Protein AF-A0A2U2CHU4-F1 (afdb_monomer_lite)

Structure (mmCIF, N/CA/C/O backbone):
data_AF-A0A2U2CHU4-F1
#
_entry.id   AF-A0A2U2CHU4-F1
#
loop_
_atom_site.group_PDB
_atom_site.id
_atom_site.type_symbol
_atom_site.label_atom_id
_atom_site.label_alt_id
_atom_site.label_comp_id
_atom_site.label_asym_id
_atom_site.label_entity_id
_atom_site.label_seq_id
_atom_site.pdbx_PDB_ins_code
_atom_site.Cartn_x
_atom_site.Cartn_y
_atom_site.Cartn_z
_atom_site.occupancy
_atom_site.B_iso_or_equiv
_atom_site.auth_seq_id
_atom_site.auth_comp_id
_atom_site.auth_asym_id
_atom_site.auth_atom_id
_atom_site.pdbx_PDB_model_num
ATOM 1 N N . MET A 1 1 ? 10.342 -3.846 -28.878 1.00 68.75 1 MET A N 1
ATOM 2 C CA . MET A 1 1 ? 9.839 -3.277 -27.609 1.00 68.75 1 MET A CA 1
ATOM 3 C C . MET A 1 1 ? 10.617 -3.925 -26.483 1.00 68.75 1 MET A C 1
ATOM 5 O O . MET A 1 1 ? 10.713 -5.144 -26.487 1.00 68.75 1 MET A O 1
ATOM 9 N N . ALA A 1 2 ? 11.213 -3.141 -25.588 1.00 87.69 2 ALA A N 1
ATOM 10 C CA . ALA A 1 2 ? 11.799 -3.690 -24.370 1.00 87.69 2 ALA A CA 1
ATOM 11 C C . ALA A 1 2 ? 10.689 -3.832 -23.323 1.00 87.69 2 ALA A C 1
ATOM 13 O O . ALA A 1 2 ? 9.893 -2.907 -23.147 1.00 87.69 2 ALA A O 1
ATOM 14 N N . TYR A 1 3 ? 10.608 -4.990 -22.671 1.00 94.62 3 TYR A N 1
ATOM 15 C CA . TYR A 1 3 ? 9.757 -5.146 -21.498 1.00 94.62 3 TYR A CA 1
ATOM 16 C C . TYR A 1 3 ? 10.348 -4.329 -20.353 1.00 94.62 3 TYR A C 1
ATOM 18 O O . TYR A 1 3 ? 11.568 -4.288 -20.185 1.00 94.62 3 TYR A O 1
ATOM 26 N N . LYS A 1 4 ? 9.479 -3.671 -19.587 1.00 97.12 4 LYS A N 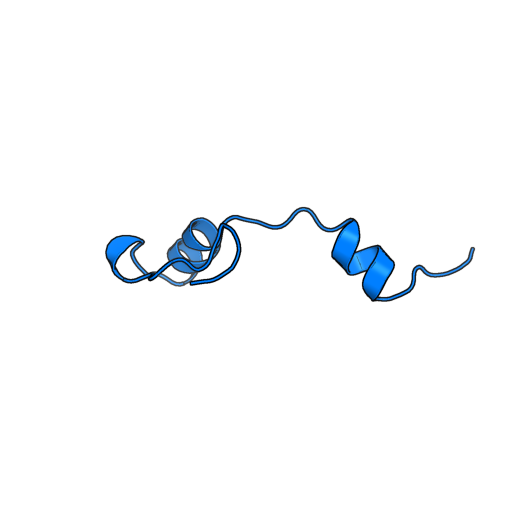1
ATOM 27 C CA . LYS A 1 4 ? 9.891 -2.986 -18.363 1.00 97.12 4 LYS A CA 1
ATOM 28 C C . LYS A 1 4 ? 10.376 -4.014 -17.349 1.00 97.12 4 LYS A C 1
ATOM 30 O O . LYS A 1 4 ? 9.837 -5.117 -17.277 1.00 97.12 4 LYS A O 1
ATOM 35 N N . THR A 1 5 ? 11.372 -3.632 -16.568 1.00 97.94 5 THR A N 1
ATOM 36 C CA . THR A 1 5 ? 11.802 -4.390 -15.393 1.00 97.94 5 THR A CA 1
ATOM 37 C C . THR A 1 5 ? 10.707 -4.386 -14.327 1.00 97.94 5 THR A C 1
ATOM 39 O O . THR A 1 5 ? 9.881 -3.471 -14.265 1.00 97.94 5 THR A O 1
ATOM 42 N N . ASP A 1 6 ? 10.732 -5.368 -13.428 1.00 97.88 6 ASP A N 1
ATOM 43 C CA . ASP A 1 6 ? 9.747 -5.470 -12.345 1.00 97.88 6 ASP A CA 1
ATOM 44 C C . ASP A 1 6 ? 9.691 -4.199 -11.479 1.00 97.88 6 ASP A C 1
ATOM 46 O O . ASP A 1 6 ? 8.614 -3.754 -11.079 1.00 97.88 6 ASP A O 1
ATOM 50 N N . ILE A 1 7 ? 10.842 -3.557 -11.235 1.00 98.06 7 ILE A N 1
ATOM 51 C CA . ILE A 1 7 ? 10.907 -2.324 -10.441 1.00 98.06 7 ILE A CA 1
ATOM 52 C C . ILE A 1 7 ? 10.325 -1.114 -11.180 1.00 98.06 7 ILE A C 1
ATOM 54 O O . ILE A 1 7 ? 9.715 -0.252 -10.548 1.00 98.06 7 ILE A O 1
ATOM 58 N N . GLU A 1 8 ? 10.481 -1.036 -12.503 1.00 98.12 8 GLU A N 1
ATOM 59 C CA . GLU A 1 8 ? 9.855 0.016 -13.312 1.00 98.12 8 GLU A CA 1
ATOM 60 C C . GLU A 1 8 ? 8.334 -0.128 -13.286 1.00 98.12 8 GLU A C 1
ATOM 62 O O . GLU A 1 8 ? 7.630 0.852 -13.045 1.00 98.12 8 GLU A O 1
ATOM 67 N N . ILE A 1 9 ? 7.829 -1.358 -13.424 1.00 97.75 9 ILE A N 1
ATOM 68 C CA . ILE A 1 9 ? 6.395 -1.653 -13.316 1.00 97.75 9 ILE A CA 1
ATOM 69 C C . ILE A 1 9 ? 5.872 -1.259 -11.927 1.00 97.75 9 ILE A C 1
ATOM 71 O O . ILE A 1 9 ? 4.861 -0.564 -11.818 1.00 97.75 9 ILE A O 1
ATOM 75 N N . ALA A 1 10 ? 6.573 -1.649 -10.858 1.00 97.44 10 ALA A N 1
ATOM 76 C CA . ALA A 1 10 ? 6.164 -1.350 -9.487 1.00 97.44 10 ALA A CA 1
ATOM 77 C C . ALA A 1 10 ? 6.162 0.157 -9.169 1.00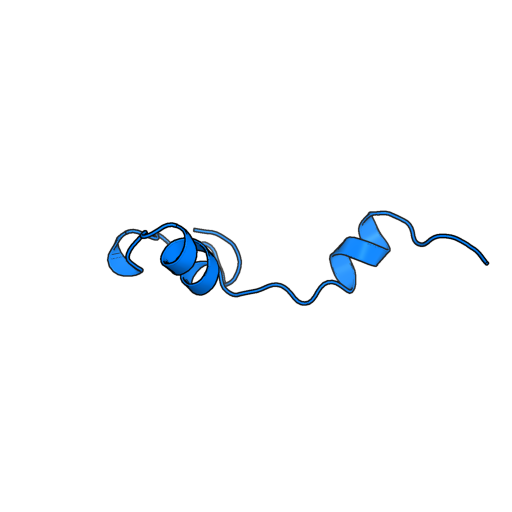 97.44 10 ALA A C 1
ATOM 79 O O . ALA A 1 10 ? 5.292 0.626 -8.433 1.00 97.44 10 ALA A O 1
ATOM 80 N N . ARG A 1 11 ? 7.115 0.925 -9.717 1.00 97.56 11 ARG A N 1
ATOM 81 C CA . ARG A 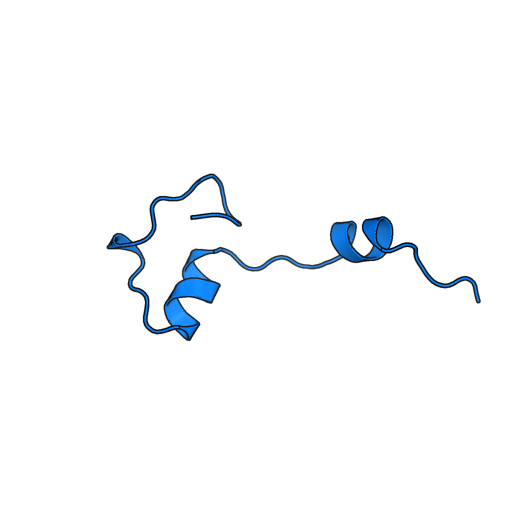1 11 ? 7.196 2.385 -9.526 1.00 97.56 11 ARG A CA 1
ATOM 82 C C . ARG A 1 11 ? 6.093 3.140 -10.257 1.00 97.56 11 ARG A C 1
ATOM 84 O O . ARG A 1 11 ? 5.606 4.139 -9.740 1.00 97.56 11 ARG A O 1
ATOM 91 N N . GLU A 1 12 ? 5.705 2.676 -11.439 1.00 97.94 12 GLU A N 1
ATOM 92 C CA . GLU A 1 12 ? 4.639 3.300 -12.228 1.00 97.94 12 GLU A CA 1
ATOM 93 C C . GLU A 1 12 ? 3.227 2.918 -11.760 1.00 97.94 12 GLU A C 1
ATOM 95 O O . GLU A 1 12 ? 2.248 3.579 -12.119 1.00 97.94 12 GLU A O 1
ATOM 100 N N . ALA A 1 13 ? 3.098 1.857 -10.961 1.00 97.62 13 ALA A N 1
ATOM 101 C CA . ALA A 1 13 ? 1.812 1.391 -10.471 1.00 97.62 13 ALA A CA 1
ATOM 102 C C . ALA A 1 13 ? 1.100 2.453 -9.613 1.00 97.62 13 ALA A C 1
ATOM 104 O O . ALA A 1 13 ? 1.643 3.000 -8.650 1.00 97.62 13 ALA A O 1
ATOM 105 N N . LYS A 1 14 ? -0.182 2.691 -9.913 1.00 97.12 14 LYS A N 1
ATOM 106 C CA . LYS A 1 14 ? -1.063 3.531 -9.091 1.00 97.12 14 LYS A CA 1
ATOM 107 C C . LYS A 1 14 ? -1.527 2.742 -7.869 1.00 97.12 14 LYS A C 1
ATOM 109 O O . LYS A 1 14 ? -2.529 2.028 -7.923 1.00 97.12 14 LYS A O 1
ATOM 114 N N . LYS A 1 15 ? -0.767 2.845 -6.780 1.00 96.00 15 LYS A N 1
ATOM 115 C CA . LYS A 1 15 ? -1.087 2.189 -5.507 1.00 96.00 15 LYS A CA 1
ATOM 116 C C . LYS A 1 15 ? -2.398 2.726 -4.932 1.00 96.00 15 LYS A C 1
ATOM 118 O O . LYS A 1 15 ? -2.651 3.928 -4.972 1.00 96.00 15 LYS A O 1
ATOM 123 N N . LYS A 1 16 ? -3.218 1.823 -4.397 1.00 96.69 16 LYS A N 1
ATOM 124 C CA . LYS A 1 16 ? -4.409 2.182 -3.619 1.00 96.69 16 LYS A CA 1
ATOM 125 C C . LYS A 1 16 ? -4.030 2.365 -2.148 1.00 96.69 16 LYS A C 1
ATOM 127 O O . LYS A 1 16 ? -3.112 1.677 -1.697 1.00 96.69 16 LYS A O 1
ATOM 132 N N . PRO A 1 17 ? -4.719 3.245 -1.406 1.00 97.62 17 PRO A N 1
ATOM 133 C CA . PRO A 1 17 ? -4.601 3.310 0.043 1.00 97.62 17 PRO A CA 1
ATOM 134 C C . PRO A 1 17 ? -4.897 1.954 0.686 1.00 97.62 17 PRO A C 1
ATOM 1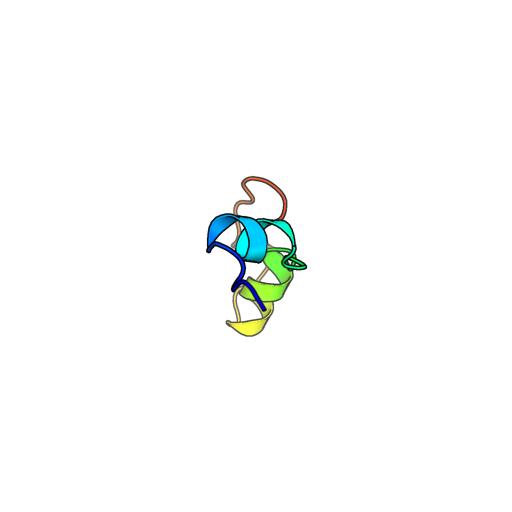36 O O . PRO A 1 17 ? -5.794 1.232 0.245 1.00 97.62 17 PRO A O 1
ATOM 139 N N . ILE A 1 18 ? -4.178 1.615 1.751 1.00 98.06 18 ILE A N 1
ATOM 140 C CA . ILE A 1 18 ? -4.335 0.331 2.440 1.00 98.06 18 ILE A CA 1
ATOM 141 C C . ILE A 1 18 ? -5.743 0.144 3.021 1.00 98.06 18 ILE A C 1
ATOM 143 O O . ILE A 1 18 ? -6.270 -0.964 3.009 1.00 98.06 18 ILE A O 1
ATOM 147 N N . GLN A 1 19 ? -6.403 1.232 3.422 1.00 97.56 19 GLN A N 1
ATOM 148 C 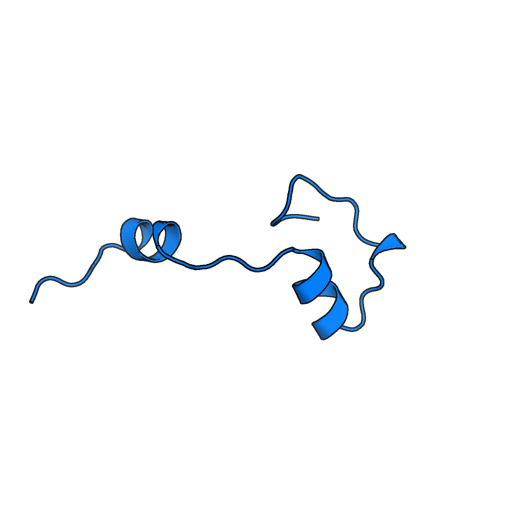CA . GLN A 1 19 ? -7.782 1.213 3.912 1.00 97.56 19 GLN A CA 1
ATOM 149 C C . GLN A 1 19 ? -8.776 0.777 2.825 1.00 97.56 19 GLN A C 1
ATOM 151 O O . GLN A 1 19 ? -9.696 0.017 3.110 1.00 97.56 19 GLN A O 1
ATOM 156 N N . GLU A 1 20 ? -8.570 1.185 1.564 1.00 97.81 20 GLU A N 1
ATOM 157 C CA . GLU A 1 20 ? -9.409 0.724 0.446 1.00 97.81 20 GLU A CA 1
ATOM 158 C C . GLU A 1 20 ? -9.226 -0.772 0.173 1.00 97.81 20 GLU A C 1
ATOM 160 O O . GLU A 1 20 ? -10.149 -1.438 -0.296 1.00 97.81 20 GLU A O 1
ATOM 165 N N . ILE A 1 21 ? -8.027 -1.303 0.422 1.00 97.62 21 ILE A N 1
ATOM 166 C CA . ILE A 1 21 ? -7.754 -2.733 0.282 1.00 97.62 21 ILE A CA 1
ATOM 167 C C . ILE A 1 21 ? -8.388 -3.512 1.438 1.00 97.62 21 ILE A C 1
ATOM 169 O O . ILE A 1 21 ? -9.041 -4.518 1.177 1.00 97.62 21 ILE A O 1
ATOM 173 N N . GLY A 1 22 ? -8.276 -3.027 2.678 1.00 97.75 22 GLY A N 1
ATOM 174 C CA . GLY A 1 22 ? -8.932 -3.628 3.843 1.00 97.75 22 GLY A CA 1
ATOM 175 C C . GLY A 1 22 ? -10.452 -3.678 3.701 1.00 97.75 22 GLY A C 1
ATOM 176 O O . GLY A 1 22 ? -11.046 -4.736 3.881 1.00 97.75 22 GLY A O 1
ATOM 177 N N 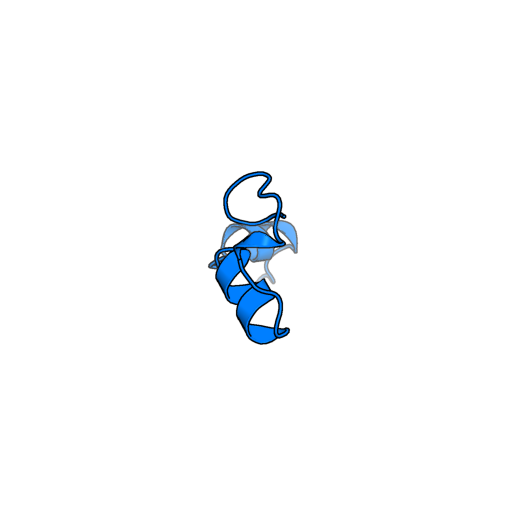. ALA A 1 23 ? -11.072 -2.586 3.246 1.00 98.19 23 ALA A N 1
ATOM 178 C CA . ALA A 1 23 ? -12.517 -2.526 3.019 1.00 98.19 23 ALA A CA 1
ATOM 179 C C . ALA A 1 23 ? -13.017 -3.582 2.015 1.00 98.19 23 ALA A C 1
ATOM 181 O O . ALA A 1 23 ? -14.125 -4.086 2.150 1.00 98.19 23 ALA A O 1
ATOM 182 N N . LYS A 1 24 ? -12.202 -3.957 1.020 1.00 98.12 24 LYS A N 1
ATOM 183 C CA . LYS A 1 24 ? -12.543 -5.024 0.060 1.00 98.12 24 LYS A CA 1
ATOM 184 C C . LYS A 1 24 ? -12.478 -6.431 0.642 1.00 98.12 24 LYS A C 1
ATOM 186 O O . LYS A 1 24 ? -12.971 -7.358 0.010 1.00 98.12 24 LYS A O 1
ATOM 191 N N . LEU A 1 25 ? -11.802 -6.585 1.773 1.00 97.94 25 LEU A N 1
ATOM 192 C CA . LEU A 1 25 ? -11.642 -7.838 2.503 1.00 97.94 25 LEU A CA 1
ATOM 193 C C . LEU A 1 25 ? -12.502 -7.851 3.775 1.00 97.94 25 LEU A C 1
ATOM 195 O O . LEU A 1 25 ? -12.247 -8.659 4.663 1.00 97.94 25 LEU A O 1
ATOM 199 N N . ASP A 1 26 ? -13.471 -6.934 3.879 1.00 98.06 26 ASP A N 1
ATOM 200 C CA . ASP A 1 26 ? -14.323 -6.738 5.055 1.00 98.06 26 ASP A CA 1
ATOM 201 C C . ASP A 1 26 ? -13.528 -6.458 6.348 1.00 98.06 26 ASP A C 1
ATOM 203 O O . ASP A 1 26 ? -13.935 -6.835 7.446 1.00 98.06 26 ASP A O 1
ATOM 207 N N . ILE A 1 27 ? -12.386 -5.767 6.225 1.00 98.12 27 ILE A N 1
ATOM 208 C CA . ILE A 1 27 ? -11.567 -5.300 7.351 1.00 98.12 27 ILE A CA 1
ATOM 209 C C . ILE A 1 27 ? -11.884 -3.818 7.610 1.00 98.12 27 ILE A C 1
ATOM 211 O O . ILE A 1 27 ? -11.530 -2.969 6.781 1.00 98.12 27 ILE A O 1
ATOM 215 N N . PRO A 1 28 ? -12.523 -3.478 8.747 1.00 97.00 28 PRO A N 1
ATOM 216 C CA . PRO A 1 28 ? -12.782 -2.093 9.123 1.00 97.00 28 PRO A CA 1
ATOM 217 C C . PRO A 1 28 ? -11.491 -1.287 9.300 1.00 97.00 28 PRO A C 1
ATOM 219 O O . PRO A 1 28 ? -10.454 -1.818 9.703 1.00 97.00 28 PRO A O 1
ATOM 222 N N . SER A 1 29 ? -11.547 0.015 9.016 1.00 96.31 29 SER A N 1
ATOM 223 C CA . SER A 1 29 ? -10.351 0.873 9.039 1.00 96.31 29 SER A CA 1
ATOM 224 C C . SER A 1 29 ? -9.760 1.025 10.441 1.00 96.31 29 SER A C 1
ATOM 226 O O . SER A 1 29 ? -8.551 1.173 10.578 1.00 96.31 29 SER A O 1
ATOM 228 N N . GLU A 1 30 ? -10.586 0.951 11.481 1.00 97.06 30 GLU A N 1
ATOM 229 C CA . GLU A 1 30 ? -10.182 1.001 12.888 1.00 97.06 30 GLU A CA 1
ATOM 230 C C . GLU A 1 30 ? -9.343 -0.207 13.336 1.00 97.06 30 GLU A C 1
ATOM 232 O O . GLU A 1 30 ? -8.665 -0.132 14.358 1.00 97.06 30 GLU A O 1
ATOM 237 N N . HIS A 1 31 ? -9.366 -1.310 12.580 1.00 98.06 31 HIS A N 1
ATOM 238 C CA . HIS A 1 31 ? -8.554 -2.501 12.848 1.00 98.06 31 HIS A CA 1
ATOM 239 C C . HIS A 1 31 ? -7.207 -2.484 12.110 1.00 98.06 31 HIS A C 1
ATOM 241 O O . HIS A 1 31 ? -6.390 -3.381 12.307 1.00 98.06 31 HIS A O 1
ATOM 247 N N . LEU A 1 32 ? -6.965 -1.483 11.261 1.00 97.62 32 LEU A N 1
ATOM 248 C CA . LEU A 1 32 ? -5.714 -1.309 10.532 1.00 97.62 32 LEU A CA 1
ATOM 249 C C . LEU A 1 32 ? -4.808 -0.350 11.307 1.00 97.62 32 LEU A C 1
ATOM 251 O O . LEU A 1 32 ? -5.225 0.766 11.607 1.00 97.62 32 LEU A O 1
ATOM 255 N N . LEU A 1 33 ? -3.563 -0.750 11.592 1.00 97.81 33 LEU A N 1
ATOM 256 C CA . LEU A 1 33 ? -2.548 0.127 12.185 1.00 97.81 33 LEU A CA 1
ATOM 257 C C . LEU A 1 33 ? -1.623 0.653 11.076 1.00 97.81 33 LEU A C 1
ATOM 259 O O . LEU A 1 33 ? -0.678 -0.037 10.706 1.00 97.81 33 LEU A O 1
ATOM 263 N N . PRO A 1 34 ? -1.845 1.857 10.519 1.00 96.44 34 PRO A N 1
ATOM 264 C CA . PRO A 1 34 ? -1.174 2.241 9.286 1.00 96.44 34 PRO A CA 1
ATOM 265 C C . PRO A 1 34 ? 0.312 2.555 9.486 1.00 96.44 34 PRO A C 1
ATOM 267 O O . PRO A 1 34 ? 0.694 3.341 10.353 1.00 96.44 34 PRO A O 1
ATOM 270 N N . PHE A 1 35 ? 1.139 2.034 8.583 1.00 97.56 35 PHE A N 1
ATOM 271 C CA . PHE A 1 35 ? 2.560 2.352 8.429 1.00 97.56 35 PHE A CA 1
ATOM 272 C C . PHE A 1 35 ? 2.777 3.119 7.116 1.00 97.56 35 PHE A C 1
ATOM 274 O O . PHE A 1 35 ? 3.421 2.655 6.166 1.00 97.56 35 PHE A O 1
ATOM 281 N N . GLY A 1 36 ? 2.199 4.319 7.054 1.00 95.50 36 GLY A N 1
ATOM 282 C CA . GLY A 1 36 ? 2.057 5.101 5.824 1.00 95.50 36 GLY A CA 1
ATOM 283 C C . GLY A 1 36 ? 0.769 4.762 5.067 1.00 95.50 36 GLY A C 1
ATOM 284 O O . GLY A 1 36 ? -0.151 4.169 5.619 1.00 95.50 36 GLY A O 1
ATOM 285 N N . HIS A 1 37 ? 0.680 5.172 3.799 1.00 96.69 37 HIS A N 1
ATOM 286 C CA . HIS A 1 37 ? -0.571 5.078 3.029 1.00 96.69 37 HIS A CA 1
ATOM 287 C C . HIS A 1 37 ? -0.858 3.692 2.444 1.00 96.69 37 HIS A C 1
ATOM 289 O O . HIS A 1 37 ? -2.000 3.404 2.108 1.00 96.69 37 HIS A O 1
ATOM 295 N N . ASP A 1 38 ? 0.160 2.853 2.278 1.00 96.94 38 ASP A N 1
ATOM 296 C CA . ASP A 1 38 ? 0.089 1.603 1.513 1.00 96.94 38 ASP A CA 1
ATOM 297 C C . ASP A 1 38 ? 0.369 0.348 2.352 1.00 96.94 38 ASP A C 1
ATOM 299 O O . ASP A 1 38 ? 0.488 -0.741 1.796 1.00 96.94 38 ASP A O 1
ATOM 303 N N . LYS A 1 39 ? 0.479 0.492 3.680 1.00 97.69 39 LYS A N 1
ATOM 304 C CA . LYS A 1 39 ? 0.781 -0.593 4.625 1.00 97.69 39 LYS A CA 1
ATOM 305 C C . LYS A 1 39 ? 0.014 -0.379 5.925 1.00 97.69 39 LYS A C 1
ATOM 307 O O . LYS A 1 39 ? -0.058 0.757 6.392 1.00 97.69 39 LYS A O 1
ATOM 312 N N . ALA A 1 40 ? -0.515 -1.449 6.498 1.00 95.69 40 ALA A N 1
ATOM 313 C CA . ALA A 1 40 ? -1.177 -1.491 7.794 1.00 95.69 40 ALA A CA 1
ATOM 314 C C . ALA A 1 40 ? -1.203 -2.929 8.314 1.00 95.69 40 ALA A C 1
ATOM 316 O O . ALA A 1 40 ? -1.002 -3.834 7.468 1.00 95.69 40 ALA A O 1
#

Radius of gyration: 13.79 Å; chains: 1; bounding box: 26×13×40 Å

Secondary structure (DSSP, 8-state):
-PPPPHHHHHHHS-PPPHHHHHHTTT--GGG---SSSS--

pLDDT: mean 96.39, std 4.74, range [68.75, 98.19]

Sequence (40 aa):
MAYKTDIEIAREAKKKPIQEIGAKLDIPSEHLLPFGHDKA

Foldseek 3Di:
DDDDDPVVVVVPDPAQFVCVVCVVVVHHPVNADDPPRRHD